Protein AF-A0A7J7M9N9-F1 (afdb_monomer_lite)

Radius of gyration: 14.29 Å; chains: 1; bounding box: 38×24×30 Å

InterPro domains:
  IPR007197 Radical SAM [SFLDS00029] (4-55)
  IPR058240 Radical SAM superfamily [SSF102114] (5-77)

Secondary structure (DSSP, 8-state):
--EES-S---TT-THHHHH-S-EEPPHHHHHHHHHHHHHTT-SB-----S-TTTTTTTTT--HHHHHHHHHHHS-TT--SB-

pLDDT: mean 74.27, std 9.48, range [52.22, 87.56]

Structure (mmCIF, N/CA/C/O backbone):
data_AF-A0A7J7M9N9-F1
#
_entry.id   AF-A0A7J7M9N9-F1
#
loop_
_atom_site.group_PDB
_atom_site.id
_atom_site.type_symbol
_atom_site.label_atom_id
_atom_site.label_alt_id
_atom_site.label_comp_id
_atom_site.label_asym_id
_atom_site.label_entity_id
_atom_site.label_seq_id
_atom_site.pdbx_PDB_ins_code
_atom_site.Cartn_x
_atom_site.Cartn_y
_atom_site.Cartn_z
_atom_site.occupancy
_atom_site.B_iso_or_equiv
_atom_site.auth_seq_id
_atom_site.auth_comp_id
_atom_site.auth_asym_id
_atom_site.auth_atom_id
_atom_site.pdbx_PDB_model_num
ATOM 1 N N . MET A 1 1 ? 1.612 -4.692 0.869 1.00 65.38 1 MET A N 1
ATOM 2 C CA . MET A 1 1 ? 2.603 -4.120 -0.070 1.00 65.38 1 MET A CA 1
ATOM 3 C C . MET A 1 1 ? 1.872 -3.717 -1.339 1.00 65.38 1 MET A C 1
ATOM 5 O O . MET A 1 1 ? 1.011 -4.480 -1.752 1.00 65.38 1 MET A O 1
ATOM 9 N N . ILE A 1 2 ? 2.167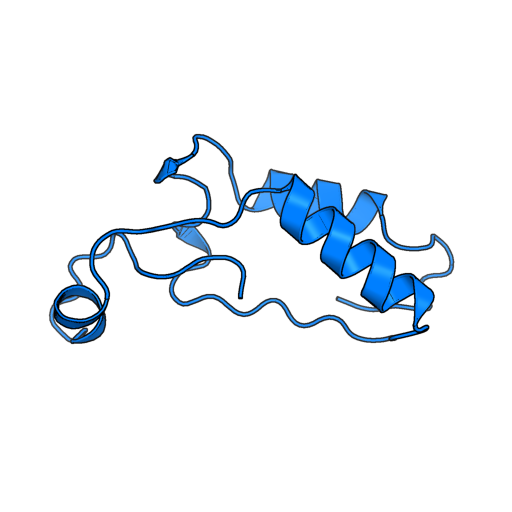 -2.552 -1.923 1.00 79.31 2 ILE A N 1
ATOM 10 C CA . ILE A 1 2 ? 1.430 -2.025 -3.097 1.00 79.31 2 ILE A CA 1
ATOM 11 C C . ILE A 1 2 ? 2.009 -2.466 -4.450 1.00 79.31 2 ILE A C 1
ATOM 13 O O . ILE A 1 2 ? 1.295 -2.513 -5.447 1.00 79.31 2 ILE A O 1
ATOM 17 N N . ASN A 1 3 ? 3.284 -2.842 -4.498 1.00 74.25 3 ASN A N 1
ATOM 18 C CA . ASN A 1 3 ? 3.918 -3.459 -5.658 1.00 74.25 3 ASN A CA 1
ATOM 19 C C . ASN A 1 3 ? 4.946 -4.503 -5.226 1.00 74.25 3 ASN A C 1
ATOM 21 O O . ASN A 1 3 ? 5.416 -4.509 -4.085 1.00 74.25 3 ASN A O 1
ATOM 25 N N . ALA A 1 4 ? 5.287 -5.372 -6.169 1.00 69.62 4 ALA A N 1
ATOM 26 C CA . ALA A 1 4 ? 6.427 -6.265 -6.092 1.00 69.62 4 ALA A CA 1
ATOM 27 C C . ALA A 1 4 ? 7.340 -6.009 -7.296 1.00 69.62 4 ALA A C 1
ATOM 29 O O . ALA A 1 4 ? 6.874 -5.907 -8.429 1.00 69.62 4 ALA A O 1
ATOM 30 N N . GLY A 1 5 ? 8.642 -5.903 -7.061 1.00 68.31 5 GLY A N 1
ATOM 31 C CA . GLY A 1 5 ? 9.620 -5.559 -8.084 1.00 68.31 5 GLY A CA 1
ATOM 32 C C . GLY A 1 5 ? 9.771 -4.051 -8.297 1.00 68.31 5 GLY A C 1
ATOM 33 O O . GLY A 1 5 ? 9.076 -3.219 -7.720 1.00 68.31 5 GLY A O 1
ATOM 34 N N . CYS A 1 6 ? 10.738 -3.692 -9.136 1.00 67.31 6 CYS A N 1
ATOM 35 C CA . CYS A 1 6 ? 11.124 -2.311 -9.407 1.00 67.31 6 CYS A CA 1
ATOM 36 C C . CYS A 1 6 ? 11.564 -2.199 -10.874 1.00 67.31 6 CYS A C 1
ATOM 38 O O . CYS A 1 6 ? 12.174 -3.120 -11.423 1.00 67.31 6 CYS A O 1
ATOM 40 N N . LEU A 1 7 ? 11.261 -1.069 -11.521 1.00 64.38 7 LEU A N 1
ATOM 41 C CA . LEU A 1 7 ? 11.719 -0.782 -12.891 1.00 64.38 7 LEU A CA 1
ATOM 42 C C . LEU A 1 7 ? 13.183 -0.311 -12.932 1.00 64.38 7 LEU A C 1
ATOM 44 O O . LEU A 1 7 ? 13.816 -0.312 -13.990 1.00 64.38 7 LEU A O 1
ATOM 48 N N . GLY A 1 8 ? 13.737 0.074 -11.783 1.00 59.47 8 GLY A N 1
ATOM 49 C CA . GLY A 1 8 ? 15.104 0.551 -11.639 1.00 59.47 8 GLY A CA 1
ATOM 50 C C . GLY A 1 8 ? 16.139 -0.535 -11.931 1.00 59.47 8 GLY A C 1
ATOM 51 O O . GLY A 1 8 ? 16.109 -1.635 -11.385 1.00 59.47 8 GLY A O 1
ATOM 52 N N . ALA A 1 9 ? 17.116 -0.215 -12.780 1.00 62.34 9 ALA A N 1
ATOM 53 C CA . ALA A 1 9 ? 18.330 -1.009 -12.966 1.00 62.34 9 ALA A CA 1
ATOM 54 C C . ALA A 1 9 ? 19.423 -0.576 -11.972 1.00 62.34 9 ALA A C 1
ATOM 56 O O . ALA A 1 9 ? 20.545 -0.273 -12.368 1.00 62.34 9 ALA A O 1
ATOM 57 N N . CYS A 1 10 ? 19.078 -0.479 -10.685 1.00 66.19 10 CYS A N 1
ATOM 58 C CA . CYS A 1 10 ? 19.997 0.015 -9.665 1.00 66.19 10 CYS A CA 1
ATOM 59 C C . CYS A 1 10 ? 21.225 -0.901 -9.566 1.00 66.19 10 CYS A C 1
ATOM 61 O O . CYS A 1 10 ? 21.095 -2.096 -9.305 1.00 66.19 10 CYS A O 1
ATOM 63 N N . THR A 1 11 ? 22.418 -0.330 -9.728 1.00 68.12 11 THR A N 1
ATOM 64 C CA . THR A 1 11 ? 23.711 -1.042 -9.761 1.00 68.12 11 THR A CA 1
ATOM 65 C C . THR A 1 11 ? 24.034 -1.819 -8.484 1.00 68.12 11 THR A C 1
ATOM 67 O O . THR A 1 11 ? 24.857 -2.727 -8.512 1.00 68.12 11 THR A O 1
ATOM 70 N N . TYR A 1 12 ? 23.367 -1.501 -7.375 1.00 67.50 12 TYR A N 1
ATOM 71 C CA . TYR A 1 12 ? 23.547 -2.146 -6.073 1.00 67.50 12 TYR A CA 1
ATOM 72 C C . TYR A 1 12 ? 22.411 -3.115 -5.693 1.00 67.50 12 TYR A C 1
ATOM 74 O O . TYR A 1 12 ? 22.491 -3.793 -4.669 1.00 67.50 12 TYR A O 1
ATOM 82 N N . CYS A 1 13 ? 21.331 -3.190 -6.478 1.00 66.12 13 CYS A N 1
ATOM 83 C CA . CYS A 1 13 ? 20.108 -3.884 -6.079 1.00 66.12 13 CYS A CA 1
ATOM 84 C C . CYS A 1 13 ? 20.049 -5.316 -6.642 1.00 66.12 13 CYS A C 1
ATOM 86 O O . CYS A 1 13 ? 19.756 -5.524 -7.819 1.00 66.12 13 CYS A O 1
ATOM 88 N N . LYS A 1 14 ? 20.257 -6.331 -5.786 1.00 62.59 14 LYS A N 1
ATOM 89 C CA . LYS A 1 14 ? 20.047 -7.755 -6.143 1.00 62.59 14 LYS A CA 1
ATOM 90 C C . LYS A 1 14 ? 18.573 -8.111 -6.376 1.00 62.59 14 LYS A C 1
ATOM 92 O O . LYS A 1 14 ? 18.286 -9.119 -7.019 1.00 62.59 14 LYS A O 1
ATOM 97 N N . THR A 1 15 ? 17.642 -7.298 -5.881 1.00 57.91 15 THR A N 1
ATOM 98 C CA . THR A 1 15 ? 16.200 -7.576 -5.895 1.00 57.91 15 THR A CA 1
ATOM 99 C C . THR A 1 15 ? 15.638 -7.672 -7.314 1.00 57.91 15 THR A C 1
ATOM 101 O O . THR A 1 15 ? 14.816 -8.547 -7.577 1.00 57.91 15 THR A O 1
ATOM 104 N N . LYS A 1 16 ? 16.162 -6.885 -8.268 1.00 54.09 16 LYS A N 1
ATOM 105 C CA . LYS A 1 16 ? 15.782 -6.978 -9.691 1.00 54.09 16 LYS A CA 1
ATOM 106 C C . LYS A 1 16 ? 16.084 -8.358 -10.288 1.00 54.09 16 LYS A C 1
ATOM 108 O O . LYS A 1 16 ? 15.293 -8.892 -11.057 1.00 54.09 16 LYS A O 1
ATOM 113 N N . HIS A 1 17 ? 17.219 -8.947 -9.910 1.00 52.22 17 HIS A N 1
ATOM 114 C CA . HIS A 1 17 ? 17.632 -10.265 -10.394 1.00 52.22 17 HIS A CA 1
ATOM 115 C C . HIS A 1 17 ? 16.844 -11.414 -9.754 1.00 52.22 17 HIS A C 1
ATOM 117 O O . HIS A 1 17 ? 16.719 -12.467 -10.369 1.00 52.22 17 HIS A O 1
ATOM 123 N N . ALA A 1 18 ? 16.326 -11.217 -8.538 1.00 54.69 18 ALA A N 1
ATOM 124 C CA . ALA A 1 18 ? 15.635 -12.256 -7.776 1.00 54.69 18 ALA A CA 1
ATOM 125 C C . ALA A 1 18 ? 14.104 -12.244 -7.940 1.00 54.69 18 ALA A C 1
ATOM 127 O O . ALA A 1 18 ? 13.491 -13.303 -7.854 1.00 54.69 18 ALA A O 1
ATOM 128 N N . ARG A 1 19 ? 13.476 -11.074 -8.141 1.00 57.66 19 ARG A N 1
ATOM 129 C CA . ARG A 1 19 ? 12.005 -10.925 -8.138 1.00 57.66 19 ARG A CA 1
ATOM 130 C C . ARG A 1 19 ? 11.377 -10.604 -9.501 1.00 57.66 19 ARG A C 1
ATOM 132 O O . ARG A 1 19 ? 10.171 -10.753 -9.640 1.00 57.66 19 ARG A O 1
ATOM 139 N N . GLY A 1 20 ? 12.167 -10.256 -10.520 1.00 60.91 20 GLY A N 1
ATOM 140 C CA . GLY A 1 20 ? 11.660 -10.022 -11.878 1.00 60.91 20 GLY A CA 1
ATOM 141 C C . GLY A 1 20 ? 11.147 -8.595 -12.121 1.00 60.91 20 GLY A C 1
ATOM 142 O O . GLY A 1 20 ? 11.638 -7.642 -11.518 1.00 60.91 20 GLY A O 1
ATOM 143 N N . HIS A 1 21 ? 10.220 -8.441 -13.075 1.00 61.22 21 HIS A N 1
ATOM 144 C CA . HIS A 1 21 ? 9.648 -7.142 -13.458 1.00 61.22 21 HIS A CA 1
ATOM 145 C C . HIS A 1 21 ? 8.631 -6.623 -12.431 1.00 61.22 21 HIS A C 1
ATOM 147 O O . HIS A 1 21 ? 8.072 -7.394 -11.657 1.00 61.22 21 HIS A O 1
ATOM 153 N N . LEU A 1 22 ? 8.402 -5.306 -12.456 1.00 68.50 22 LEU A N 1
ATOM 154 C CA . LEU A 1 22 ? 7.369 -4.624 -11.677 1.00 68.50 22 LEU A CA 1
ATOM 155 C C . LEU A 1 22 ? 6.000 -5.291 -11.892 1.00 68.50 22 LEU A C 1
ATOM 157 O O . LEU A 1 22 ? 5.526 -5.363 -13.024 1.00 68.50 22 LEU A O 1
ATOM 161 N N . GLY A 1 23 ? 5.383 -5.727 -10.797 1.00 73.06 23 GLY A N 1
ATOM 162 C CA . GLY A 1 23 ? 3.983 -6.120 -10.714 1.00 73.06 23 GLY A CA 1
ATOM 163 C C . GLY A 1 23 ? 3.276 -5.280 -9.657 1.00 73.06 23 GLY A C 1
ATOM 164 O O . GLY A 1 23 ? 3.508 -5.444 -8.454 1.00 73.06 23 GLY A O 1
ATOM 165 N N . SER A 1 24 ? 2.429 -4.361 -10.102 1.00 77.44 24 SER A N 1
ATOM 166 C CA . SER A 1 24 ? 1.604 -3.528 -9.233 1.00 77.44 24 SER A CA 1
ATOM 167 C C . SER A 1 24 ? 0.294 -4.231 -8.898 1.00 77.44 24 SER A C 1
ATOM 169 O O . SER A 1 24 ? -0.320 -4.887 -9.740 1.00 77.44 24 SER A O 1
ATOM 171 N N . TYR A 1 25 ? -0.162 -4.071 -7.657 1.00 80.00 25 TYR A N 1
ATOM 172 C CA . TYR A 1 25 ? -1.495 -4.516 -7.267 1.00 80.00 25 TYR A CA 1
ATOM 173 C C . TYR A 1 25 ? -2.556 -3.594 -7.877 1.00 80.00 25 TYR A C 1
ATOM 175 O O . TYR A 1 25 ? -2.356 -2.389 -8.014 1.00 80.00 25 TYR A O 1
ATOM 183 N N . THR A 1 26 ? -3.707 -4.155 -8.247 1.00 81.56 26 THR A N 1
ATOM 184 C CA . THR A 1 26 ? -4.836 -3.364 -8.753 1.00 81.56 26 THR A CA 1
ATOM 185 C C . THR A 1 26 ? -5.471 -2.545 -7.632 1.00 81.56 26 THR A C 1
ATOM 187 O O . THR A 1 26 ? -5.642 -3.066 -6.529 1.00 81.56 26 THR A O 1
ATOM 190 N N . ILE A 1 27 ? -5.930 -1.330 -7.948 1.00 83.06 27 ILE A N 1
ATOM 191 C CA . ILE A 1 27 ? -6.596 -0.422 -6.996 1.00 83.06 27 ILE A CA 1
ATOM 192 C C . ILE A 1 27 ? -7.748 -1.121 -6.264 1.00 83.06 27 ILE A C 1
ATOM 194 O O . ILE A 1 27 ? -7.780 -1.100 -5.042 1.00 83.06 27 ILE A O 1
ATOM 198 N N . LYS A 1 28 ? -8.615 -1.846 -6.983 1.00 82.69 28 LYS A N 1
ATOM 199 C CA . LYS A 1 28 ? -9.760 -2.558 -6.386 1.00 82.69 28 LYS A CA 1
ATOM 200 C C . LYS A 1 28 ? -9.380 -3.524 -5.263 1.00 82.69 28 LYS A C 1
ATOM 202 O O . LYS A 1 28 ? -1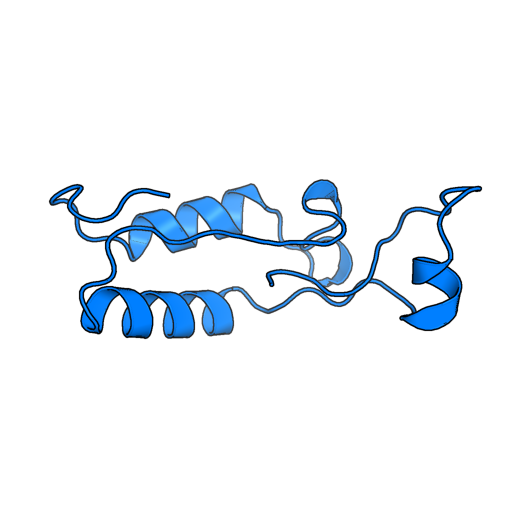0.056 -3.591 -4.247 1.00 82.69 28 LYS A O 1
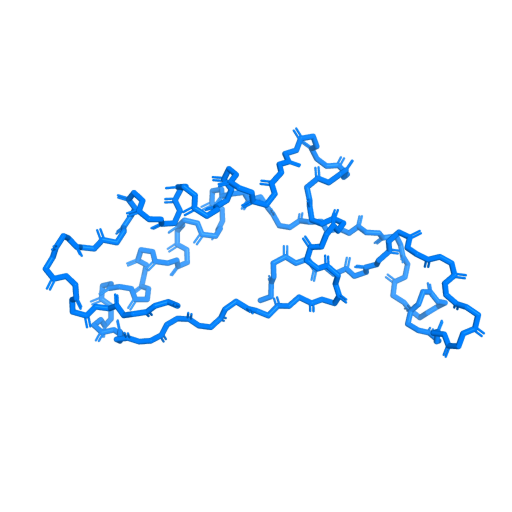ATOM 207 N N . SER A 1 29 ? -8.289 -4.269 -5.437 1.00 84.62 29 SER A N 1
ATOM 208 C CA . SER A 1 29 ? -7.824 -5.205 -4.408 1.00 84.62 29 SER A CA 1
ATOM 209 C C . SER A 1 29 ? -7.308 -4.471 -3.168 1.00 84.62 29 SER A C 1
ATOM 211 O O . SER A 1 29 ? -7.491 -4.956 -2.054 1.00 84.62 29 SER A O 1
ATOM 213 N N . LEU A 1 30 ? -6.681 -3.306 -3.354 1.00 83.12 30 LEU A N 1
ATOM 214 C CA . LEU A 1 30 ? -6.232 -2.445 -2.260 1.00 83.12 30 LEU A CA 1
ATOM 215 C C . LEU A 1 30 ? -7.420 -1.785 -1.546 1.00 83.12 30 LEU A C 1
ATOM 217 O O . LEU A 1 30 ? -7.434 -1.770 -0.320 1.00 83.12 30 LEU A O 1
ATOM 221 N N . GLU A 1 31 ? -8.428 -1.319 -2.286 1.00 84.69 31 GLU A N 1
ATOM 222 C CA . GLU A 1 31 ? -9.683 -0.778 -1.741 1.00 84.69 31 GLU A CA 1
ATOM 223 C C . GLU A 1 31 ? -10.411 -1.810 -0.874 1.00 84.69 31 GLU A C 1
ATOM 225 O O . GLU A 1 31 ? -10.754 -1.516 0.266 1.00 84.69 31 GLU A O 1
ATOM 230 N N . GLU A 1 32 ? -10.599 -3.039 -1.367 1.00 87.25 32 GLU A N 1
ATOM 231 C CA . GLU A 1 32 ? -11.225 -4.114 -0.585 1.00 87.25 32 GLU A CA 1
ATOM 232 C C . GLU A 1 32 ? -10.432 -4.432 0.683 1.00 87.25 32 GLU A C 1
ATOM 234 O O . GLU A 1 32 ? -11.012 -4.628 1.752 1.00 87.25 32 GLU A O 1
ATOM 239 N N . HIS A 1 33 ? -9.100 -4.454 0.586 1.00 85.50 33 HIS A N 1
ATOM 240 C CA . HIS A 1 33 ? -8.250 -4.682 1.746 1.00 85.50 33 HIS A CA 1
ATOM 241 C C . HIS A 1 33 ? -8.410 -3.565 2.780 1.00 85.50 33 HIS A C 1
ATOM 243 O O . HIS A 1 33 ? -8.597 -3.845 3.959 1.00 85.50 33 HIS A O 1
ATOM 249 N N . ILE A 1 34 ? -8.393 -2.305 2.346 1.00 84.12 34 ILE A N 1
ATOM 250 C CA . ILE A 1 34 ? -8.537 -1.147 3.231 1.00 84.12 34 ILE A CA 1
ATOM 251 C C . ILE A 1 34 ? -9.927 -1.108 3.847 1.00 84.12 34 ILE A C 1
ATOM 253 O O . ILE A 1 34 ? -10.027 -0.908 5.051 1.00 84.12 34 ILE A O 1
ATOM 257 N N . ARG A 1 35 ? -10.981 -1.398 3.081 1.00 85.00 35 ARG A N 1
ATOM 258 C CA . ARG A 1 35 ? -12.345 -1.508 3.604 1.00 85.00 35 ARG A CA 1
ATOM 259 C C . ARG A 1 35 ? -12.438 -2.533 4.732 1.00 85.00 35 ARG A C 1
ATOM 261 O O . ARG A 1 35 ? -13.042 -2.244 5.759 1.00 85.00 35 ARG A O 1
ATOM 268 N N . ASN A 1 36 ? -11.812 -3.700 4.573 1.00 87.56 36 ASN A N 1
ATOM 269 C CA . ASN A 1 36 ? -11.787 -4.723 5.622 1.00 87.56 36 ASN A CA 1
ATOM 270 C C . ASN A 1 36 ? -11.015 -4.246 6.863 1.00 87.56 36 ASN A C 1
ATOM 272 O O . ASN A 1 36 ? -11.492 -4.392 7.980 1.00 87.56 36 ASN A O 1
ATOM 276 N N . VAL A 1 37 ? -9.855 -3.614 6.672 1.00 85.06 37 VAL A N 1
ATOM 277 C CA . VAL A 1 37 ? -9.000 -3.115 7.765 1.00 85.06 37 VAL A CA 1
ATOM 278 C C . VAL A 1 37 ? -9.660 -1.948 8.522 1.00 85.06 37 VAL A C 1
ATOM 280 O O . VAL A 1 37 ? -9.562 -1.854 9.745 1.00 85.06 37 VAL A O 1
ATOM 283 N N . VAL A 1 38 ? -10.384 -1.083 7.810 1.00 83.38 38 VAL A N 1
ATOM 284 C CA . VAL A 1 38 ? -11.211 -0.014 8.387 1.00 83.38 38 VAL A CA 1
ATOM 285 C C . VAL A 1 38 ? -12.400 -0.605 9.146 1.00 83.38 38 VAL A C 1
ATOM 287 O O . VAL A 1 38 ? -12.693 -0.150 10.251 1.00 83.38 38 VAL A O 1
ATOM 290 N N . ALA A 1 39 ? -13.056 -1.637 8.603 1.00 83.88 39 ALA A N 1
ATOM 291 C CA . ALA A 1 39 ? -14.135 -2.348 9.291 1.00 83.88 39 ALA A CA 1
ATOM 292 C C . ALA A 1 39 ? -13.652 -3.037 10.581 1.00 83.88 39 ALA A C 1
ATOM 294 O O . ALA A 1 39 ? -14.386 -3.063 11.568 1.00 83.88 39 ALA A O 1
ATOM 295 N N . ASP A 1 40 ? -12.402 -3.502 10.606 1.00 84.31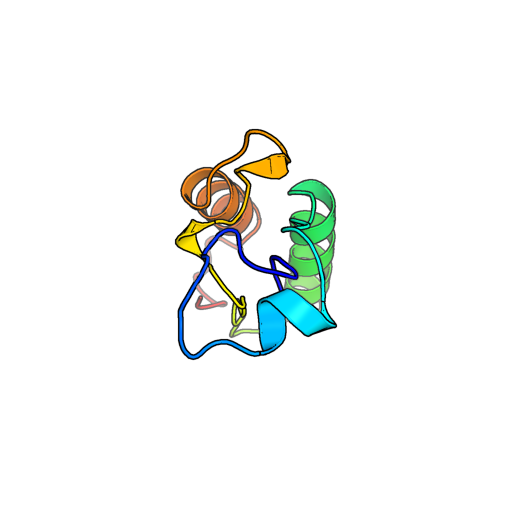 40 ASP A N 1
ATOM 296 C CA . ASP A 1 40 ? -11.739 -4.044 11.798 1.00 84.31 40 ASP A CA 1
ATOM 297 C C . ASP A 1 40 ? -11.365 -2.959 12.834 1.00 84.31 40 ASP A C 1
ATOM 299 O O . ASP A 1 40 ? -10.900 -3.273 13.932 1.00 84.31 40 ASP A O 1
ATOM 303 N N . GLY A 1 41 ? -11.585 -1.673 12.530 1.00 82.38 41 GLY A N 1
ATOM 304 C CA . GLY A 1 41 ? -11.339 -0.556 13.447 1.00 82.38 41 GLY A CA 1
ATOM 305 C C . GLY A 1 41 ? -9.861 -0.190 13.597 1.00 82.38 41 GLY A C 1
ATOM 306 O O . GLY A 1 41 ? -9.466 0.411 14.603 1.00 82.38 41 GLY A O 1
ATOM 307 N N . VAL A 1 42 ? -9.029 -0.557 12.620 1.00 81.56 42 VAL A N 1
ATOM 308 C CA . VAL A 1 42 ? -7.609 -0.202 12.611 1.00 81.56 42 VAL A CA 1
ATOM 309 C C . VAL A 1 42 ? -7.451 1.305 12.422 1.00 81.56 42 VAL A C 1
ATOM 311 O O . VAL A 1 42 ? -8.119 1.933 11.600 1.00 81.56 42 VAL A O 1
ATOM 314 N N . LYS A 1 43 ? -6.549 1.885 13.216 1.00 76.56 43 LYS A N 1
ATOM 315 C CA . LYS A 1 43 ? -6.309 3.331 13.272 1.00 76.56 43 LYS A CA 1
ATOM 316 C C . LYS A 1 43 ? -5.100 3.792 12.472 1.00 76.56 43 LYS A C 1
ATOM 318 O O . LYS A 1 43 ? -5.038 4.965 12.161 1.00 76.56 43 LYS A O 1
ATOM 323 N N . ASP A 1 44 ? -4.183 2.899 12.117 1.00 78.38 44 ASP A N 1
ATOM 324 C CA . ASP A 1 44 ? -2.987 3.259 11.357 1.00 78.38 44 ASP A CA 1
ATOM 325 C C . ASP A 1 44 ? -2.776 2.260 10.223 1.00 78.38 44 ASP A C 1
ATOM 327 O O . ASP A 1 44 ? -2.644 1.055 10.464 1.00 78.38 44 ASP A O 1
ATOM 331 N N . ILE A 1 45 ? -2.727 2.751 8.985 1.00 80.44 45 ILE A N 1
ATOM 332 C CA . ILE A 1 45 ? -2.491 1.912 7.808 1.00 80.44 45 ILE A CA 1
ATOM 333 C C . ILE A 1 45 ? -1.163 2.316 7.177 1.00 80.44 45 ILE A C 1
ATOM 335 O O . ILE A 1 45 ? -0.995 3.423 6.684 1.00 80.44 45 ILE A O 1
ATOM 339 N N . TRP A 1 46 ? -0.215 1.383 7.150 1.00 81.94 46 TRP A N 1
ATOM 340 C CA . TRP A 1 46 ? 1.114 1.623 6.595 1.00 81.94 46 TRP A CA 1
ATOM 341 C C . TRP A 1 46 ? 1.230 1.036 5.188 1.00 81.94 46 TRP A C 1
ATOM 343 O O . TRP A 1 46 ? 1.211 -0.185 4.999 1.00 81.94 46 TRP A O 1
ATOM 353 N N . ILE A 1 47 ? 1.416 1.898 4.186 1.00 80.31 47 ILE A N 1
ATOM 354 C CA . ILE A 1 47 ? 1.769 1.455 2.833 1.00 80.31 47 ILE A CA 1
ATOM 355 C C . ILE A 1 47 ? 3.265 1.153 2.767 1.00 80.31 47 ILE A C 1
ATOM 357 O O . ILE A 1 47 ? 4.115 2.014 2.974 1.00 80.31 47 ILE A O 1
ATOM 361 N N . SER A 1 48 ? 3.584 -0.086 2.404 1.00 81.56 48 SER A N 1
ATOM 362 C CA . SER A 1 48 ? 4.943 -0.529 2.092 1.00 81.56 48 SER A CA 1
ATOM 363 C C . SER A 1 48 ? 5.070 -0.905 0.619 1.00 81.56 48 SER A C 1
ATOM 365 O O . SER A 1 48 ? 4.145 -1.452 0.008 1.00 81.56 48 SER A O 1
ATOM 367 N N . SER A 1 49 ? 6.230 -0.614 0.042 1.00 77.31 49 SER A N 1
ATOM 368 C CA . SER A 1 49 ? 6.532 -0.848 -1.369 1.00 77.31 49 SER A CA 1
ATOM 369 C C . SER A 1 49 ? 8.045 -0.961 -1.555 1.00 77.31 49 SER A C 1
ATOM 371 O O . SER A 1 49 ? 8.784 -0.324 -0.803 1.00 77.31 49 SER A O 1
ATOM 373 N N . GLU A 1 50 ? 8.506 -1.700 -2.561 1.00 73.19 50 GLU A N 1
ATOM 374 C CA . GLU A 1 50 ? 9.931 -1.701 -2.933 1.00 73.19 50 GLU A CA 1
ATOM 375 C C . GLU A 1 50 ? 10.310 -0.452 -3.740 1.00 73.19 50 GLU A C 1
ATOM 377 O O . GLU A 1 50 ? 11.421 0.057 -3.610 1.00 73.19 50 GLU A O 1
ATOM 382 N N . ASP A 1 51 ? 9.375 0.052 -4.545 1.00 73.38 51 ASP A N 1
ATOM 383 C CA . ASP A 1 51 ? 9.516 1.293 -5.303 1.00 73.38 51 ASP A CA 1
ATOM 384 C C . ASP A 1 51 ? 8.141 1.950 -5.467 1.00 73.38 51 ASP A C 1
ATOM 386 O O . ASP A 1 51 ? 7.372 1.596 -6.364 1.00 73.38 51 ASP A O 1
ATOM 390 N N . THR A 1 52 ? 7.823 2.906 -4.592 1.00 73.06 52 THR A N 1
ATOM 391 C CA . THR A 1 52 ? 6.548 3.641 -4.622 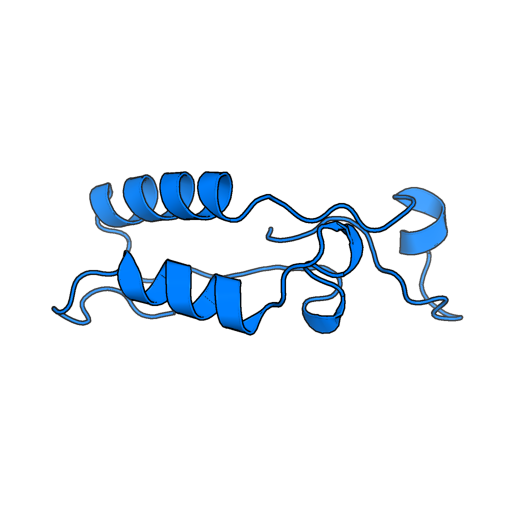1.00 73.06 52 THR A CA 1
ATOM 392 C C . THR A 1 52 ? 6.405 4.451 -5.908 1.00 73.06 52 THR A C 1
ATOM 394 O O . THR A 1 52 ? 5.288 4.649 -6.382 1.00 73.06 52 THR A O 1
ATOM 397 N N . GLY A 1 53 ? 7.518 4.914 -6.489 1.00 70.69 53 GLY A N 1
ATOM 398 C CA . GLY A 1 53 ? 7.536 5.744 -7.692 1.00 70.69 53 GLY A CA 1
ATOM 399 C C . GLY A 1 53 ? 7.310 4.955 -8.981 1.00 70.69 53 GLY A C 1
ATOM 400 O O . GLY A 1 53 ? 6.865 5.521 -9.979 1.00 70.69 53 GLY A O 1
ATOM 401 N N . ALA A 1 54 ? 7.586 3.651 -8.971 1.00 72.69 54 ALA A N 1
ATOM 402 C CA . ALA A 1 54 ? 7.276 2.767 -10.088 1.00 72.69 54 ALA A CA 1
ATOM 403 C C . ALA A 1 54 ? 5.849 2.204 -10.045 1.00 72.69 54 ALA A C 1
ATOM 405 O O . ALA A 1 54 ? 5.398 1.692 -11.069 1.00 72.69 54 ALA A O 1
ATOM 406 N N . TYR A 1 55 ? 5.137 2.292 -8.913 1.00 77.44 55 TYR A N 1
ATOM 407 C CA . TYR A 1 55 ? 3.778 1.761 -8.793 1.00 77.44 55 TYR A CA 1
ATOM 408 C C . TYR A 1 55 ? 2.854 2.304 -9.888 1.00 77.44 55 TYR A C 1
ATOM 410 O O . TYR A 1 55 ? 2.762 3.510 -10.120 1.00 77.44 55 TYR A O 1
ATOM 418 N N . GLY A 1 56 ? 2.147 1.384 -10.536 1.00 72.81 56 GLY A N 1
ATOM 419 C CA . GLY A 1 56 ? 1.147 1.682 -11.545 1.00 72.81 56 GLY A CA 1
ATOM 420 C C . GLY A 1 56 ? 1.689 1.895 -12.955 1.00 72.81 56 GLY A C 1
ATOM 421 O O . GLY A 1 56 ? 0.911 1.925 -13.905 1.00 72.81 56 GLY A O 1
ATOM 422 N N . ARG A 1 57 ? 3.010 1.957 -13.137 1.00 74.88 57 ARG A N 1
ATOM 423 C CA . ARG A 1 57 ? 3.630 2.177 -14.450 1.00 74.88 57 ARG A CA 1
ATOM 424 C C . ARG A 1 57 ? 3.468 0.994 -15.413 1.00 74.88 57 ARG A C 1
ATOM 426 O O . ARG A 1 57 ? 3.534 1.178 -16.622 1.00 74.88 57 ARG A O 1
ATOM 433 N N . ASP A 1 58 ? 3.244 -0.196 -14.874 1.00 73.38 58 ASP A N 1
ATOM 434 C CA . ASP A 1 58 ? 2.919 -1.442 -15.573 1.00 73.38 58 ASP A CA 1
ATOM 435 C C . ASP A 1 58 ? 1.433 -1.559 -15.952 1.00 73.38 58 ASP A C 1
ATOM 437 O O . ASP A 1 58 ? 1.112 -2.091 -17.011 1.00 73.38 58 ASP A O 1
ATOM 441 N N . ILE A 1 59 ? 0.533 -1.030 -15.120 1.00 73.06 59 ILE A N 1
ATOM 442 C CA . ILE A 1 59 ? -0.931 -1.128 -15.286 1.00 73.06 59 ILE A CA 1
ATOM 443 C C . ILE A 1 59 ? -1.592 0.194 -15.722 1.00 73.06 59 ILE A C 1
ATOM 445 O O . ILE A 1 59 ? -2.814 0.276 -15.817 1.00 73.06 59 ILE A O 1
ATOM 449 N N . GLY A 1 60 ? -0.796 1.228 -16.014 1.00 75.50 60 GLY A N 1
ATOM 450 C CA . GLY A 1 60 ? -1.263 2.532 -16.496 1.00 75.50 60 GLY A CA 1
ATOM 451 C C . GLY A 1 60 ? -1.924 3.421 -15.436 1.00 75.50 60 GLY A C 1
ATOM 452 O O . GLY A 1 60 ? -2.668 4.331 -15.792 1.00 75.50 60 GLY A O 1
ATOM 453 N N . ILE A 1 61 ? -1.673 3.177 -14.149 1.00 79.44 61 ILE A N 1
ATOM 454 C CA . ILE A 1 61 ? -2.152 4.022 -13.043 1.00 79.44 61 ILE A CA 1
ATOM 455 C C . ILE A 1 61 ? -0.981 4.755 -12.384 1.00 79.44 61 ILE A C 1
ATOM 457 O O . ILE A 1 61 ? 0.180 4.485 -12.672 1.00 79.44 61 ILE A O 1
ATOM 461 N N . ASN A 1 62 ? -1.279 5.672 -11.465 1.00 80.38 62 ASN A N 1
ATOM 462 C CA . ASN A 1 62 ? -0.257 6.394 -10.714 1.00 80.38 62 ASN A CA 1
ATOM 463 C C . ASN A 1 62 ? -0.513 6.301 -9.208 1.00 80.38 62 ASN A C 1
ATOM 465 O O . ASN A 1 62 ? -1.650 6.122 -8.768 1.00 80.38 62 ASN A O 1
ATOM 469 N N . LEU A 1 63 ? 0.545 6.494 -8.419 1.00 80.19 63 LEU A N 1
ATOM 470 C CA . LEU A 1 63 ? 0.470 6.532 -6.957 1.00 80.19 63 LEU A CA 1
ATOM 471 C C . LEU A 1 63 ? -0.554 7.556 -6.410 1.00 80.19 63 LEU A C 1
ATOM 473 O O . LEU A 1 63 ? -1.288 7.185 -5.498 1.00 80.19 63 LEU A O 1
ATOM 477 N N . PRO A 1 64 ? -0.693 8.785 -6.957 1.00 83.38 64 PRO A N 1
ATOM 478 C CA . PRO A 1 64 ? -1.742 9.719 -6.539 1.00 83.38 64 PRO A CA 1
ATOM 479 C C . PRO A 1 64 ? -3.157 9.156 -6.663 1.00 83.38 64 PRO A C 1
ATOM 481 O O . PRO A 1 64 ? -3.955 9.333 -5.755 1.00 83.38 64 PRO A O 1
ATOM 484 N N . ILE A 1 65 ? -3.449 8.421 -7.741 1.00 83.94 65 ILE A N 1
ATOM 485 C CA . ILE A 1 65 ? -4.774 7.822 -7.961 1.00 83.94 65 ILE A CA 1
ATOM 486 C C . ILE A 1 65 ? -5.056 6.776 -6.882 1.00 83.94 65 ILE A C 1
ATOM 488 O O . ILE A 1 65 ? -6.166 6.701 -6.366 1.00 83.94 65 ILE A O 1
ATOM 492 N N . LEU A 1 66 ? -4.040 5.987 -6.512 1.00 83.00 66 LEU A N 1
ATOM 493 C CA . LEU A 1 66 ? -4.168 5.060 -5.394 1.00 83.00 66 LEU A CA 1
ATOM 494 C C . LEU A 1 66 ? -4.439 5.817 -4.090 1.00 83.00 66 LEU A C 1
ATOM 496 O O . LEU A 1 66 ? -5.365 5.459 -3.381 1.00 83.00 66 LEU A O 1
ATOM 500 N N . LEU A 1 67 ? -3.669 6.861 -3.779 1.00 82.75 67 LEU A N 1
ATOM 501 C CA . LEU A 1 67 ? -3.864 7.649 -2.558 1.00 82.75 67 LEU A CA 1
ATOM 502 C C . LEU A 1 67 ? -5.265 8.273 -2.495 1.00 82.75 67 LEU A C 1
ATOM 504 O O . LEU A 1 67 ? -5.903 8.207 -1.451 1.00 82.75 67 LEU A O 1
ATOM 508 N N . GLU A 1 68 ? -5.769 8.822 -3.599 1.00 85.94 68 GLU A N 1
ATOM 509 C CA . GLU A 1 68 ? -7.128 9.369 -3.679 1.00 85.94 68 GLU A CA 1
ATOM 510 C C . GLU A 1 68 ? -8.197 8.294 -3.453 1.00 85.94 68 GLU A C 1
ATOM 512 O O . GLU A 1 68 ? -9.126 8.520 -2.681 1.00 85.94 68 GLU A O 1
ATOM 517 N N . ALA A 1 69 ? -8.043 7.114 -4.062 1.00 84.81 69 ALA A N 1
ATOM 518 C CA . ALA A 1 69 ? -8.949 5.985 -3.853 1.00 84.81 69 ALA A CA 1
ATOM 519 C C . ALA A 1 69 ? -8.965 5.524 -2.386 1.00 84.81 69 ALA A C 1
ATOM 521 O O . ALA A 1 69 ? -10.019 5.253 -1.819 1.00 84.81 69 ALA A O 1
ATOM 522 N N . ILE A 1 70 ? -7.796 5.501 -1.745 1.00 82.38 70 ILE A N 1
ATOM 523 C CA . ILE A 1 70 ? -7.654 5.157 -0.329 1.00 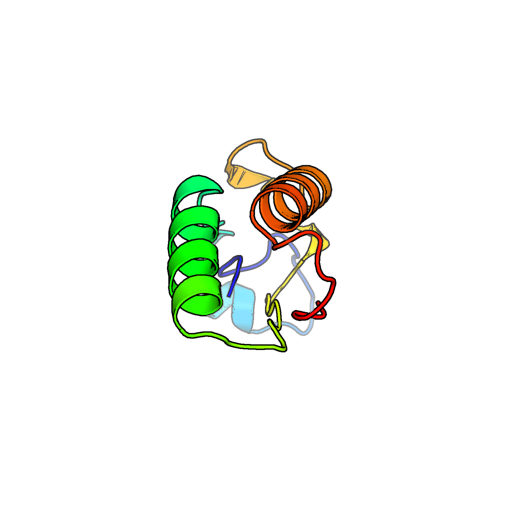82.38 70 ILE A CA 1
ATOM 524 C C . ILE A 1 70 ? -8.322 6.203 0.562 1.00 82.38 70 ILE A C 1
ATOM 526 O O . ILE A 1 70 ? -9.085 5.849 1.456 1.00 82.38 70 ILE A O 1
ATOM 530 N N . ILE A 1 71 ? -8.066 7.489 0.310 1.00 83.44 71 ILE A N 1
ATOM 531 C CA . ILE A 1 71 ? -8.674 8.593 1.062 1.00 83.44 71 ILE A CA 1
ATOM 532 C C . ILE A 1 71 ? -10.200 8.571 0.922 1.00 83.44 71 ILE A C 1
ATOM 534 O O . ILE A 1 71 ? -10.895 8.860 1.892 1.00 83.44 71 ILE A O 1
ATOM 538 N N . ALA A 1 72 ? -10.721 8.203 -0.250 1.00 84.25 72 ALA A N 1
ATOM 539 C CA . ALA A 1 72 ? -12.157 8.084 -0.481 1.00 84.25 72 ALA A CA 1
ATOM 540 C C . ALA A 1 72 ? -12.818 6.957 0.335 1.00 84.25 72 ALA A C 1
ATOM 542 O O . ALA A 1 72 ? -13.996 7.069 0.667 1.00 84.25 72 ALA A O 1
ATOM 543 N N . GLU A 1 73 ? -12.079 5.896 0.671 1.00 81.62 73 GLU A N 1
ATOM 544 C CA . GLU A 1 73 ? -12.580 4.767 1.468 1.00 81.62 73 GLU A CA 1
ATOM 545 C C . GLU A 1 73 ? -12.426 4.993 2.987 1.00 81.62 73 GLU A C 1
ATOM 547 O O . GLU A 1 73 ? -13.062 4.310 3.791 1.00 81.62 73 GLU A O 1
ATOM 552 N N . LEU A 1 74 ? -11.599 5.956 3.407 1.00 76.75 74 LEU A N 1
ATOM 553 C CA . LEU A 1 74 ? -11.387 6.255 4.823 1.00 76.75 74 LEU A CA 1
ATOM 554 C C . LEU A 1 74 ? -12.580 7.009 5.441 1.00 76.75 74 LEU A C 1
ATOM 556 O O . LEU A 1 74 ? -13.165 7.900 4.817 1.00 76.75 74 LEU A O 1
ATOM 560 N N . PRO A 1 75 ? -12.927 6.717 6.709 1.00 71.38 75 PRO A N 1
ATOM 561 C CA . PRO A 1 75 ? -13.991 7.422 7.405 1.00 71.38 75 PRO A CA 1
ATOM 562 C C . PRO A 1 75 ? -13.599 8.886 7.660 1.00 71.38 75 PRO A C 1
ATOM 564 O O . PRO A 1 75 ? -12.504 9.196 8.130 1.00 71.38 75 PRO A O 1
ATOM 567 N N . PHE A 1 76 ? -14.540 9.803 7.416 1.00 65.81 76 PHE A N 1
ATOM 568 C CA . PHE A 1 76 ? -14.349 11.258 7.560 1.00 65.81 76 PHE A CA 1
ATOM 569 C C . PHE A 1 76 ? -14.036 11.717 9.000 1.00 65.81 76 PHE A C 1
ATOM 571 O O . PHE A 1 76 ? -13.657 12.865 9.226 1.00 65.81 76 PHE A O 1
ATOM 578 N N . ASP A 1 77 ? -14.184 10.812 9.968 1.00 66.00 77 ASP A N 1
ATOM 579 C CA . ASP A 1 77 ? -13.963 11.026 11.399 1.00 66.00 77 ASP A CA 1
ATOM 580 C C . ASP A 1 77 ? -12.468 11.147 11.776 1.00 66.00 77 ASP A C 1
ATOM 582 O O . ASP A 1 77 ? -12.136 11.414 12.927 1.00 66.00 77 ASP A O 1
ATOM 586 N N . ARG A 1 78 ? -11.539 10.991 10.813 1.00 61.81 78 ARG A N 1
ATOM 587 C CA . ARG A 1 78 ? -10.071 11.036 11.028 1.00 61.81 78 ARG A CA 1
ATOM 588 C C . ARG A 1 78 ? -9.577 10.077 12.119 1.00 61.81 78 ARG A C 1
ATOM 590 O O . ARG A 1 78 ? -8.469 10.233 12.630 1.00 61.81 78 ARG A O 1
ATOM 597 N N . SER A 1 79 ? -10.384 9.084 12.477 1.00 61.41 79 SER A N 1
ATOM 598 C CA . SER A 1 79 ? -10.063 8.067 13.478 1.00 61.41 79 SER A CA 1
ATOM 599 C C . SER A 1 79 ? -8.950 7.129 13.000 1.00 61.41 79 SER A C 1
ATOM 601 O O . SER A 1 79 ? -8.332 6.456 13.825 1.00 61.41 79 SER A O 1
ATOM 603 N N . THR A 1 80 ? -8.678 7.134 11.691 1.00 60.25 80 THR A N 1
ATOM 604 C CA . THR A 1 80 ? -7.621 6.371 11.033 1.00 60.25 80 THR A CA 1
ATOM 605 C C . THR A 1 80 ? -6.625 7.329 10.364 1.00 60.25 80 THR A C 1
ATOM 607 O O . THR A 1 80 ? -7.016 8.107 9.492 1.00 60.25 80 THR A O 1
ATOM 610 N N . MET A 1 81 ? -5.356 7.305 10.780 1.00 58.91 81 MET A N 1
ATOM 611 C CA . MET A 1 81 ? -4.243 8.020 10.147 1.00 58.91 81 MET A CA 1
ATOM 612 C C . MET A 1 81 ? -3.495 7.121 9.151 1.00 58.91 81 MET A C 1
ATOM 614 O O . MET A 1 81 ? -3.528 5.890 9.235 1.00 58.91 81 MET A O 1
ATOM 618 N N . PHE A 1 82 ? -2.846 7.767 8.182 1.00 57.56 82 PHE A N 1
ATOM 619 C CA . PHE A 1 82 ? -2.139 7.148 7.065 1.00 57.56 82 PHE A CA 1
ATOM 620 C C . PHE A 1 82 ? -0.757 7.784 6.891 1.00 57.56 82 PHE A C 1
ATOM 622 O O . PHE A 1 82 ? -0.674 9.026 7.047 1.00 57.56 82 PHE A O 1
#

Sequence (82 aa):
MINAGCLGACTYCKTKHARGHLGSYTIKSLEEHIRNVVADGVKDIWISSEDTGAYGRDIGINLPILLEAIIAELPFDRSTMF

Foldseek 3Di:
DQKQEDPDPDPPDCSCVVGPHIDGDDLVVVLVVLLVCVVVVAAEDDDDDPDQQCHCVVVVDHSVVSVVSSVVSHDPVNSHDD

Organism: NCBI:txid39325